Protein AF-A0A1C5P3Z6-F1 (afdb_monomer)

Foldseek 3Di:
DFKKKWKFWKWAADPNDIDIDIDIDIDDDDPVQLVCCQPPVVPDDPVVVVVVQVVVQVVQVVVRIGTDPPGTDDIGTDDDD

Nearest PDB structures (foldseek):
  6th6-assembly1_BT  TM=3.401E-01  e=2.153E-01  Thermococcus kodakarensis KOD1
  4v6u-assembly1_Bl  TM=4.191E-01  e=5.572E-01  Pyrococcus furiosus DSM 3638
  6pph-assembly1_5  TM=3.262E-01  e=8.580E+00  Human herpesvirus 8 strain GK18

Radius of gyration: 13.39 Å; Cα contacts (8 Å, |Δi|>4): 119; chains: 1; bounding box: 29×30×36 Å

Structure (mmCIF, N/CA/C/O backbone):
data_AF-A0A1C5P3Z6-F1
#
_entry.id   AF-A0A1C5P3Z6-F1
#
loop_
_atom_site.group_PDB
_atom_site.id
_atom_site.type_symbol
_atom_site.label_atom_id
_atom_site.label_alt_id
_atom_site.label_comp_id
_atom_site.label_asym_id
_atom_site.label_entity_id
_atom_site.label_seq_id
_atom_site.pdbx_PDB_ins_code
_atom_site.Cartn_x
_atom_site.Cartn_y
_atom_site.Cartn_z
_atom_site.occupancy
_atom_site.B_iso_or_equiv
_atom_site.auth_seq_id
_atom_site.auth_comp_id
_atom_site.auth_asym_id
_atom_site.auth_atom_id
_atom_site.pdbx_PDB_model_num
ATOM 1 N N . MET A 1 1 ? 14.323 8.474 -9.306 1.00 91.12 1 MET A N 1
ATOM 2 C CA . MET A 1 1 ? 13.544 8.009 -8.134 1.00 91.12 1 MET A CA 1
ATOM 3 C C . MET A 1 1 ? 12.104 8.434 -8.316 1.00 91.12 1 MET A C 1
ATOM 5 O O . MET A 1 1 ? 11.807 9.613 -8.137 1.00 91.12 1 MET A O 1
ATOM 9 N N . LYS A 1 2 ? 11.247 7.481 -8.670 1.00 95.44 2 LYS A N 1
ATOM 10 C CA . LYS A 1 2 ? 9.804 7.632 -8.833 1.00 95.44 2 LYS A CA 1
ATOM 11 C C . LYS A 1 2 ? 9.088 7.631 -7.484 1.00 95.44 2 LYS A C 1
ATOM 13 O O . LYS A 1 2 ? 9.626 7.178 -6.470 1.00 95.44 2 LYS A O 1
ATOM 18 N N . LYS A 1 3 ? 7.864 8.148 -7.492 1.00 97.31 3 LYS A N 1
ATOM 19 C CA . LYS A 1 3 ? 6.927 8.099 -6.370 1.00 97.31 3 LYS A CA 1
ATOM 20 C C . LYS A 1 3 ? 5.733 7.253 -6.781 1.00 97.31 3 LYS A C 1
ATOM 22 O O . LYS A 1 3 ? 5.162 7.504 -7.841 1.00 97.31 3 LYS A O 1
ATOM 27 N N . LEU A 1 4 ? 5.371 6.284 -5.951 1.00 97.56 4 LEU A N 1
ATOM 28 C CA . LEU A 1 4 ? 4.156 5.499 -6.126 1.00 97.56 4 LEU A CA 1
ATOM 29 C C . LEU A 1 4 ? 3.177 5.808 -4.999 1.00 97.56 4 LEU A C 1
ATOM 31 O O . LEU A 1 4 ? 3.590 5.866 -3.842 1.00 97.56 4 LEU A O 1
ATOM 35 N N . ASN A 1 5 ? 1.901 5.969 -5.333 1.00 97.88 5 ASN A N 1
ATOM 36 C CA . ASN A 1 5 ? 0.810 5.803 -4.384 1.00 97.88 5 ASN A CA 1
ATOM 37 C C . ASN A 1 5 ? 0.546 4.311 -4.217 1.00 97.88 5 ASN A C 1
ATOM 39 O O . ASN A 1 5 ? 0.424 3.584 -5.203 1.00 97.88 5 ASN A O 1
ATOM 43 N N . ILE A 1 6 ? 0.490 3.866 -2.968 1.00 98.06 6 ILE A N 1
ATOM 44 C CA . ILE A 1 6 ? 0.298 2.465 -2.611 1.00 98.06 6 ILE A CA 1
ATOM 45 C C . ILE A 1 6 ? -0.960 2.378 -1.771 1.00 98.06 6 ILE A C 1
ATOM 47 O O . ILE A 1 6 ? -1.026 3.018 -0.722 1.00 98.06 6 ILE A O 1
ATOM 51 N N . THR A 1 7 ? -1.935 1.606 -2.237 1.00 98.31 7 THR A N 1
ATOM 52 C CA . THR A 1 7 ? -3.219 1.401 -1.556 1.00 98.31 7 THR A CA 1
ATOM 53 C C . THR A 1 7 ? -3.183 0.106 -0.762 1.00 98.31 7 THR A C 1
ATOM 55 O O . THR A 1 7 ? -2.772 -0.928 -1.294 1.00 98.31 7 THR A O 1
ATOM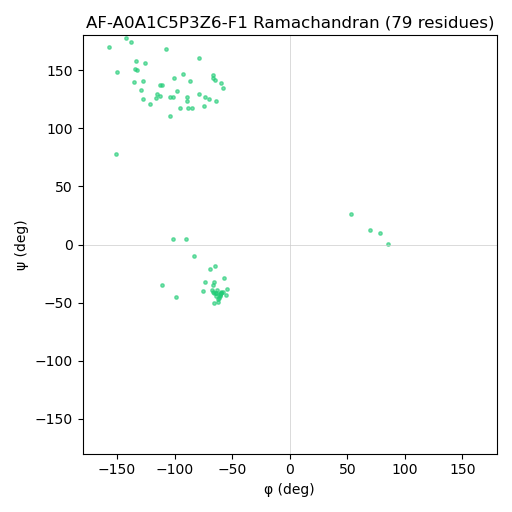 58 N N . TYR A 1 8 ? -3.611 0.156 0.496 1.00 98.31 8 TYR A N 1
ATOM 59 C CA . TYR A 1 8 ? -3.585 -0.970 1.430 1.00 98.31 8 TYR A CA 1
ATOM 60 C C . TYR A 1 8 ? -4.615 -0.790 2.546 1.00 98.31 8 TYR A C 1
ATOM 62 O O . TYR A 1 8 ? -5.195 0.288 2.699 1.00 98.31 8 TYR A O 1
ATOM 70 N N . ASP A 1 9 ? -4.830 -1.840 3.336 1.00 98.31 9 ASP A N 1
ATOM 71 C CA . ASP A 1 9 ? -5.726 -1.791 4.485 1.00 98.31 9 ASP A CA 1
ATOM 72 C C . ASP A 1 9 ? -4.989 -1.428 5.775 1.00 98.31 9 ASP A C 1
ATOM 74 O O . ASP A 1 9 ? -3.840 -1.801 6.033 1.00 98.31 9 ASP A O 1
ATOM 78 N N . THR A 1 10 ? -5.712 -0.715 6.624 1.00 97.88 10 THR A N 1
ATOM 79 C CA . THR A 1 10 ? -5.322 -0.363 7.981 1.00 97.88 10 THR A CA 1
ATOM 80 C C . THR A 1 10 ? -6.388 -0.803 8.960 1.00 97.88 10 THR A C 1
ATOM 82 O O . THR A 1 10 ? -7.549 -0.965 8.594 1.00 97.88 10 THR A O 1
ATOM 85 N N . ALA A 1 11 ? -5.988 -1.002 10.207 1.00 96.50 11 ALA A N 1
ATOM 86 C CA . ALA A 1 11 ? -6.874 -1.345 11.295 1.00 96.50 11 ALA A CA 1
ATOM 87 C C . ALA A 1 11 ? -6.681 -0.397 12.479 1.00 96.50 11 ALA A C 1
ATOM 89 O O . ALA A 1 11 ? -5.553 -0.059 12.852 1.00 96.50 11 ALA A O 1
ATOM 90 N N . GLU A 1 12 ? -7.784 -0.028 13.112 1.00 94.75 12 GLU A N 1
ATOM 91 C CA . GLU A 1 12 ? -7.820 0.736 14.355 1.00 94.75 12 GLU A CA 1
ATOM 92 C C . GLU A 1 12 ? -8.798 0.104 15.346 1.00 94.75 12 GLU A C 1
ATOM 94 O O . GLU A 1 12 ? -9.662 -0.689 14.970 1.00 94.75 12 GLU A O 1
ATOM 99 N N . ILE A 1 13 ? -8.610 0.394 16.636 1.00 88.06 13 ILE A N 1
ATOM 100 C CA . ILE A 1 13 ? -9.522 -0.063 17.685 1.00 88.06 13 ILE A CA 1
ATOM 101 C C . ILE A 1 13 ? -10.374 1.125 18.103 1.00 88.06 13 ILE A C 1
ATOM 103 O O . ILE A 1 13 ? -9.882 2.034 18.771 1.00 88.06 13 ILE A O 1
ATOM 107 N N . GLU A 1 14 ? -11.660 1.075 17.779 1.00 89.19 14 GLU A N 1
ATOM 108 C CA . GLU A 1 14 ? -12.646 2.044 18.243 1.00 89.19 14 GLU A CA 1
ATOM 109 C C . GLU A 1 14 ? -13.673 1.330 19.116 1.00 89.19 14 GLU A C 1
ATOM 111 O O . GLU A 1 14 ? -14.255 0.322 18.727 1.00 89.19 14 GLU A O 1
ATOM 116 N N . ASN A 1 15 ? -13.887 1.821 20.340 1.00 90.69 15 ASN A N 1
ATOM 117 C CA . ASN A 1 15 ? -14.865 1.259 21.284 1.00 90.69 15 ASN A CA 1
ATOM 118 C C . ASN A 1 15 ? -14.720 -0.257 21.558 1.00 90.69 15 ASN A C 1
ATOM 120 O O . ASN A 1 15 ? -15.680 -0.915 21.949 1.00 90.69 15 ASN A O 1
ATOM 124 N N . GLY A 1 16 ? -13.512 -0.805 21.398 1.00 88.38 16 GLY A N 1
ATOM 125 C CA . GLY A 1 16 ? -13.231 -2.232 21.585 1.00 88.38 16 GLY A CA 1
ATOM 126 C C . GLY A 1 16 ? -13.495 -3.102 20.351 1.00 88.38 16 GLY A C 1
ATOM 127 O O . GLY A 1 16 ? -13.240 -4.303 20.409 1.00 88.38 16 GLY A O 1
ATOM 128 N N . GLU A 1 17 ? -13.943 -2.515 19.242 1.00 91.94 17 GLU A N 1
ATOM 129 C CA . GLU A 1 17 ? -14.084 -3.182 17.950 1.00 91.94 17 GLU A CA 1
ATOM 130 C C . GLU A 1 17 ? -12.909 -2.833 17.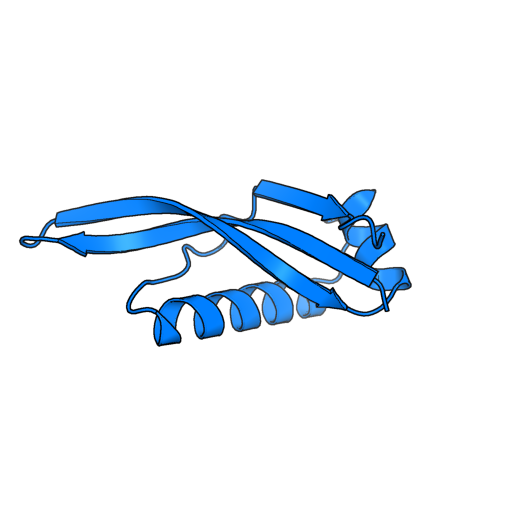034 1.00 91.94 17 GLU A C 1
ATOM 132 O O . GLU A 1 17 ? -12.390 -1.717 17.050 1.00 91.94 17 GLU A O 1
ATOM 137 N N . MET A 1 18 ? -12.467 -3.813 16.244 1.00 90.44 18 MET A N 1
ATOM 138 C CA . MET A 1 18 ? -11.461 -3.593 15.211 1.00 90.44 18 MET A CA 1
ATOM 139 C C . MET A 1 18 ? -12.157 -3.105 13.944 1.00 90.44 18 MET A C 1
ATOM 141 O O . MET A 1 18 ? -12.941 -3.844 13.348 1.00 90.44 18 MET A O 1
ATOM 145 N N . ILE A 1 19 ? -11.832 -1.891 13.521 1.00 94.69 19 ILE A N 1
ATOM 146 C CA . ILE A 1 19 ? -12.315 -1.307 12.274 1.00 94.69 19 ILE A CA 1
ATOM 147 C C . ILE A 1 19 ? -11.203 -1.427 11.244 1.00 94.69 19 ILE A C 1
ATOM 149 O O . ILE A 1 19 ? -10.075 -1.021 11.511 1.00 94.69 19 ILE A O 1
ATOM 153 N N . VAL A 1 20 ? -11.517 -2.009 10.085 1.00 96.19 20 VAL A N 1
ATOM 154 C CA . VAL A 1 20 ? -10.599 -2.100 8.944 1.00 96.19 20 VAL A CA 1
ATOM 155 C C . VAL A 1 20 ? -11.025 -1.083 7.893 1.00 96.19 20 VAL A C 1
ATOM 157 O O . VAL A 1 20 ? -12.184 -1.075 7.475 1.00 96.19 20 VAL A O 1
ATOM 160 N N . GLY A 1 21 ? -10.090 -0.240 7.467 1.00 96.25 21 GLY A N 1
ATOM 161 C CA . GLY A 1 21 ? -10.298 0.793 6.459 1.00 96.25 21 GLY A CA 1
ATOM 162 C C . GLY A 1 21 ? -9.175 0.809 5.430 1.00 96.25 21 GLY A C 1
ATOM 163 O O . GLY A 1 21 ? -8.035 0.464 5.735 1.00 96.25 21 GLY A O 1
ATOM 164 N N . GLU A 1 22 ? -9.491 1.234 4.212 1.00 97.88 22 GLU A N 1
ATOM 165 C CA . GLU A 1 22 ? -8.510 1.388 3.139 1.00 97.88 22 GLU A CA 1
ATOM 166 C C . GLU A 1 22 ? -7.851 2.771 3.213 1.00 97.88 22 GLU A C 1
ATOM 168 O O . GLU A 1 22 ? -8.514 3.776 3.473 1.00 97.88 22 GLU A O 1
ATOM 173 N N . THR A 1 23 ? -6.547 2.830 2.959 1.00 97.31 23 THR A N 1
ATOM 174 C CA . THR A 1 23 ? -5.788 4.081 2.862 1.00 97.31 23 THR A CA 1
ATOM 175 C C . THR A 1 23 ? -4.808 4.033 1.692 1.00 97.31 23 THR A C 1
ATOM 177 O O . THR A 1 23 ? -4.627 2.996 1.049 1.00 97.31 23 THR A O 1
ATOM 180 N N . CYS A 1 24 ? -4.142 5.158 1.429 1.00 96.94 24 CYS A N 1
ATOM 181 C CA . CYS A 1 24 ? -3.005 5.205 0.522 1.00 96.94 24 CYS A CA 1
ATOM 182 C C . CYS A 1 24 ? -1.828 5.983 1.118 1.00 96.94 24 CYS A C 1
ATOM 184 O O . CYS A 1 24 ? -2.011 6.930 1.885 1.00 96.94 24 CYS A O 1
ATOM 186 N N . SER A 1 25 ? -0.613 5.603 0.725 1.00 97.00 25 SER A N 1
ATOM 187 C CA . SER A 1 25 ? 0.612 6.322 1.080 1.00 97.00 25 SER A CA 1
ATOM 188 C C . SER A 1 25 ? 1.522 6.489 -0.130 1.00 97.00 25 SER A C 1
ATOM 190 O O . SER A 1 25 ? 1.667 5.575 -0.946 1.00 97.00 25 SER A O 1
ATOM 192 N N . THR A 1 26 ? 2.142 7.664 -0.250 1.00 97.38 26 THR A N 1
ATOM 193 C CA . THR A 1 26 ? 3.115 7.948 -1.306 1.00 97.38 26 THR A CA 1
ATOM 194 C C . THR A 1 26 ? 4.513 7.537 -0.857 1.00 97.38 26 THR A C 1
ATOM 196 O O . THR A 1 26 ? 5.087 8.128 0.059 1.00 97.38 26 THR A O 1
ATOM 199 N N . VAL A 1 27 ? 5.117 6.582 -1.561 1.00 96.56 27 VAL A N 1
ATOM 200 C CA . VAL A 1 27 ? 6.479 6.110 -1.294 1.00 96.56 27 VAL A CA 1
ATOM 201 C C . VAL A 1 27 ? 7.402 6.490 -2.443 1.00 96.56 27 VAL A C 1
ATOM 203 O O . VAL A 1 27 ? 7.139 6.195 -3.609 1.00 96.56 27 VAL A O 1
ATOM 206 N N . LYS A 1 28 ? 8.524 7.135 -2.110 1.00 95.62 28 LYS A N 1
ATOM 207 C CA . LYS A 1 28 ? 9.602 7.425 -3.060 1.00 95.62 28 LYS A CA 1
ATOM 208 C C . LYS A 1 28 ? 10.590 6.260 -3.075 1.00 95.62 28 LYS A C 1
ATOM 210 O O . LYS A 1 28 ? 11.165 5.935 -2.041 1.00 95.62 28 LYS A O 1
ATOM 215 N N . MET A 1 29 ? 10.835 5.675 -4.242 1.00 94.69 29 MET A N 1
ATOM 216 C CA . MET A 1 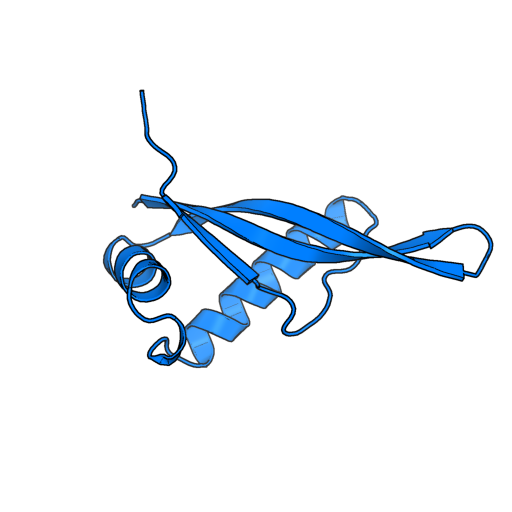29 ? 11.671 4.479 -4.383 1.00 94.69 29 MET A CA 1
ATOM 217 C C . MET A 1 29 ? 12.537 4.519 -5.649 1.00 94.69 29 MET A C 1
ATOM 219 O O . MET A 1 29 ? 12.526 5.493 -6.411 1.00 94.69 29 MET A O 1
ATOM 223 N N . GLN A 1 30 ? 13.366 3.491 -5.837 1.00 95.19 30 GLN A N 1
ATOM 224 C CA . GLN A 1 30 ? 14.192 3.351 -7.035 1.00 95.19 30 GLN A CA 1
ATOM 225 C C . GLN A 1 30 ? 13.324 3.114 -8.272 1.00 95.19 30 GLN A C 1
ATOM 227 O O . GLN A 1 30 ? 12.301 2.443 -8.195 1.00 95.19 30 GLN A O 1
ATOM 232 N N . ASP A 1 31 ? 13.759 3.639 -9.418 1.00 95.38 31 ASP A N 1
ATOM 233 C CA . ASP A 1 31 ? 12.959 3.592 -10.648 1.00 95.38 31 ASP A CA 1
ATOM 234 C C . ASP A 1 31 ? 12.737 2.151 -11.109 1.00 95.38 31 ASP A C 1
ATOM 236 O O . ASP A 1 31 ? 11.614 1.798 -11.436 1.00 95.38 31 ASP A O 1
ATOM 240 N N . ALA A 1 32 ? 13.764 1.298 -11.037 1.00 93.88 32 ALA A N 1
ATOM 241 C CA . ALA A 1 32 ? 13.651 -0.117 -11.393 1.00 93.88 32 ALA A CA 1
ATOM 242 C C . ALA A 1 32 ? 12.621 -0.865 -10.528 1.00 93.88 32 ALA A C 1
ATOM 244 O O . ALA A 1 32 ? 11.788 -1.590 -11.065 1.00 93.88 32 ALA A O 1
ATOM 245 N N . LEU A 1 33 ? 12.639 -0.638 -9.209 1.00 94.25 33 LEU A N 1
ATOM 246 C CA . LEU A 1 33 ? 11.664 -1.227 -8.289 1.00 94.25 33 LEU A CA 1
ATOM 247 C C . LEU A 1 33 ? 10.251 -0.689 -8.551 1.00 94.25 33 LEU A C 1
ATOM 249 O O . LEU A 1 33 ? 9.295 -1.456 -8.568 1.00 94.25 33 LEU A O 1
ATOM 253 N N . ALA A 1 34 ? 10.117 0.616 -8.806 1.00 95.50 34 ALA A N 1
ATOM 254 C CA . ALA A 1 34 ? 8.828 1.218 -9.123 1.00 95.50 34 ALA A CA 1
ATOM 255 C C . ALA A 1 34 ? 8.220 0.629 -10.407 1.00 95.50 34 ALA A C 1
ATOM 257 O O . ALA A 1 34 ? 7.045 0.279 -10.412 1.00 95.50 34 ALA A O 1
ATOM 258 N N . GLU A 1 35 ? 9.010 0.484 -11.476 1.00 95.25 35 GLU A N 1
ATOM 259 C CA . GLU A 1 35 ? 8.540 -0.144 -12.719 1.00 95.25 35 GLU A CA 1
ATOM 260 C C . GLU A 1 35 ? 8.159 -1.608 -12.502 1.00 95.25 35 GLU A C 1
ATOM 262 O O . GLU A 1 35 ? 7.152 -2.069 -13.034 1.00 95.25 35 GLU A O 1
ATOM 267 N N . GLN A 1 36 ? 8.932 -2.338 -11.693 1.00 94.94 36 GLN A N 1
ATOM 268 C CA . GLN A 1 36 ? 8.631 -3.731 -11.383 1.00 94.94 36 GLN A CA 1
ATOM 269 C C . GLN A 1 36 ? 7.287 -3.866 -10.658 1.00 94.94 36 GLN A C 1
ATOM 271 O O . GLN A 1 36 ? 6.455 -4.669 -11.071 1.00 94.94 36 GLN A O 1
ATOM 276 N N . LEU A 1 37 ? 7.038 -3.041 -9.637 1.00 95.00 37 LEU A N 1
ATOM 277 C CA . LEU A 1 37 ? 5.770 -3.032 -8.903 1.00 95.00 37 LEU A CA 1
ATOM 278 C C . LEU A 1 37 ? 4.582 -2.586 -9.768 1.00 95.00 37 LEU A C 1
ATOM 280 O O . LEU A 1 37 ? 3.473 -3.068 -9.566 1.00 95.00 37 LEU A O 1
ATOM 284 N N . LEU A 1 38 ? 4.792 -1.692 -10.738 1.00 95.81 38 LEU A N 1
ATOM 285 C CA . LEU A 1 38 ? 3.735 -1.252 -11.654 1.00 95.81 38 LEU A CA 1
ATOM 286 C C . LEU A 1 38 ? 3.359 -2.316 -12.698 1.00 95.81 38 LEU A C 1
ATOM 288 O O . LEU A 1 38 ? 2.207 -2.363 -13.126 1.00 95.81 38 LEU A O 1
ATOM 292 N N . HIS A 1 39 ? 4.314 -3.141 -13.136 1.00 94.62 39 HIS A N 1
ATOM 293 C CA . HIS A 1 39 ? 4.108 -4.097 -14.227 1.00 94.62 39 HIS A CA 1
ATOM 294 C C . HIS A 1 39 ? 3.826 -5.527 -13.762 1.00 94.62 39 HIS A C 1
ATOM 296 O O . HIS A 1 39 ? 2.934 -6.174 -14.308 1.00 94.62 39 HIS A O 1
ATOM 302 N N . ASP A 1 40 ? 4.592 -6.026 -12.793 1.00 92.88 40 ASP A N 1
ATOM 303 C CA . ASP A 1 40 ? 4.473 -7.388 -12.276 1.00 92.88 40 ASP A CA 1
ATOM 304 C C . ASP A 1 40 ? 4.911 -7.447 -10.800 1.00 92.88 40 ASP A C 1
ATOM 306 O O . ASP A 1 40 ? 6.024 -7.902 -10.493 1.00 92.88 40 ASP A O 1
ATOM 310 N N . PRO A 1 41 ? 4.046 -7.002 -9.864 1.00 87.69 41 PRO A N 1
ATOM 311 C CA . PRO A 1 41 ? 4.349 -7.040 -8.436 1.00 87.69 41 PRO A CA 1
ATOM 312 C C . PRO A 1 41 ? 4.683 -8.450 -7.927 1.00 87.69 41 PRO A C 1
ATOM 314 O O . PRO A 1 41 ? 5.462 -8.592 -6.988 1.00 87.69 41 PRO A O 1
ATOM 317 N N . GLY A 1 42 ? 4.140 -9.500 -8.559 1.00 86.00 42 GLY A N 1
ATOM 318 C CA . GLY A 1 42 ? 4.392 -10.893 -8.181 1.00 86.00 42 GLY A CA 1
ATOM 319 C C . GLY A 1 42 ? 5.822 -11.361 -8.466 1.00 86.00 42 GLY A C 1
ATOM 320 O O . GLY A 1 42 ? 6.293 -12.307 -7.838 1.00 86.00 42 GLY A O 1
ATOM 321 N N . SER A 1 43 ? 6.530 -10.686 -9.376 1.00 88.06 43 SER A N 1
ATOM 322 C CA . SER A 1 43 ? 7.952 -10.928 -9.652 1.00 88.06 43 SER A CA 1
ATOM 323 C C . SER A 1 43 ? 8.900 -10.215 -8.685 1.00 88.06 43 SER A C 1
ATOM 325 O O . SER A 1 43 ? 10.112 -10.451 -8.734 1.00 88.06 43 SER A O 1
ATOM 327 N N . CYS A 1 44 ? 8.380 -9.313 -7.846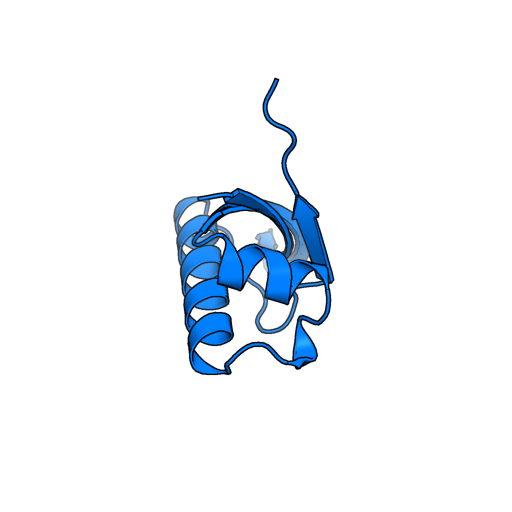 1.00 88.38 44 CYS A N 1
ATOM 328 C CA . CYS A 1 44 ? 9.190 -8.522 -6.933 1.00 88.38 44 CYS A CA 1
ATOM 329 C C . CYS A 1 44 ? 9.872 -9.421 -5.896 1.00 88.38 44 CYS A C 1
ATOM 331 O O . CYS A 1 44 ? 9.301 -10.396 -5.403 1.00 88.38 44 CYS A O 1
ATOM 333 N N . GLY A 1 45 ? 11.119 -9.093 -5.553 1.00 88.19 4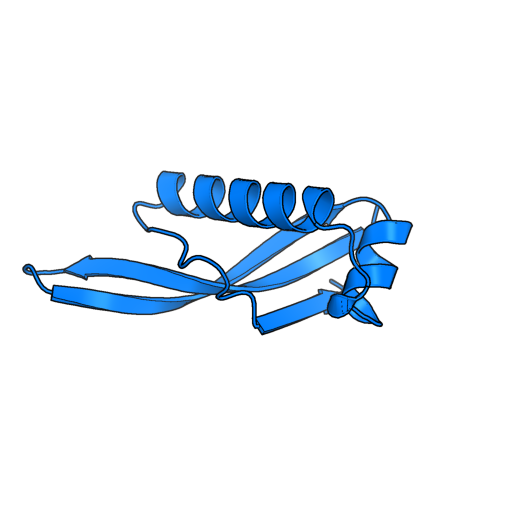5 GLY A N 1
ATOM 334 C CA . GLY A 1 45 ? 11.869 -9.840 -4.552 1.00 88.19 45 GLY A CA 1
ATOM 335 C C . GLY A 1 45 ? 11.153 -9.829 -3.200 1.00 88.19 45 GLY A C 1
ATOM 336 O O . GLY A 1 45 ? 10.669 -8.791 -2.752 1.00 88.19 45 GLY A O 1
ATOM 337 N N . VAL A 1 46 ? 11.139 -10.974 -2.511 1.00 87.56 46 VAL A N 1
ATOM 338 C CA . VAL A 1 46 ? 10.515 -11.109 -1.178 1.00 87.56 46 VAL A CA 1
ATOM 339 C C . VAL A 1 46 ? 11.073 -10.079 -0.190 1.00 87.56 46 VAL A C 1
ATOM 341 O O . VAL A 1 46 ? 10.328 -9.513 0.599 1.00 87.56 46 VAL A O 1
ATOM 344 N N . ILE A 1 47 ? 12.379 -9.798 -0.259 1.00 87.88 47 ILE A N 1
ATOM 345 C CA . ILE A 1 47 ? 13.040 -8.808 0.603 1.00 87.88 47 ILE A CA 1
ATOM 346 C C . ILE A 1 47 ? 12.501 -7.395 0.340 1.00 87.88 47 ILE A C 1
ATOM 348 O O . ILE A 1 47 ? 12.254 -6.653 1.288 1.00 87.88 47 ILE A O 1
ATOM 352 N N . ASP A 1 48 ? 12.293 -7.027 -0.925 1.00 91.06 48 ASP A N 1
ATOM 353 C CA . ASP A 1 48 ? 11.792 -5.700 -1.293 1.00 91.06 48 ASP A CA 1
ATOM 354 C C . ASP A 1 48 ? 10.350 -5.504 -0.815 1.00 91.06 48 ASP A C 1
ATOM 356 O O . ASP A 1 48 ? 10.022 -4.460 -0.250 1.00 91.06 48 ASP A O 1
ATOM 360 N N . MET A 1 49 ? 9.516 -6.539 -0.950 1.00 92.94 49 MET A N 1
ATOM 361 C CA . MET A 1 49 ? 8.138 -6.527 -0.454 1.00 92.94 49 MET A CA 1
ATOM 362 C C . MET A 1 49 ? 8.076 -6.414 1.072 1.00 92.94 49 MET A C 1
ATOM 364 O O . MET A 1 49 ? 7.332 -5.586 1.592 1.00 92.94 49 MET A O 1
ATOM 368 N N . VAL A 1 50 ? 8.908 -7.173 1.795 1.00 93.44 50 VAL A N 1
ATOM 369 C CA . VAL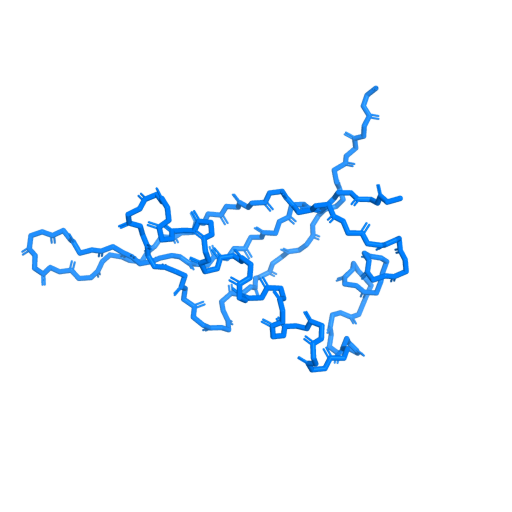 A 1 50 ? 8.991 -7.096 3.263 1.00 93.44 50 VAL A CA 1
ATOM 370 C C . VAL A 1 50 ? 9.411 -5.700 3.723 1.00 93.44 50 VAL A C 1
ATOM 372 O O . VAL A 1 50 ? 8.822 -5.155 4.653 1.00 93.44 50 VAL A O 1
ATOM 375 N N . HIS A 1 51 ? 10.407 -5.086 3.077 1.00 94.38 51 HIS A N 1
ATOM 376 C CA . HIS A 1 51 ? 10.816 -3.723 3.424 1.00 94.38 51 HIS A CA 1
ATOM 377 C C . HIS A 1 51 ? 9.737 -2.686 3.111 1.00 94.38 51 HIS A C 1
ATOM 379 O O . HIS A 1 51 ? 9.599 -1.710 3.851 1.00 94.38 51 HIS A O 1
ATOM 385 N N . LEU A 1 52 ? 8.974 -2.888 2.037 1.00 95.50 52 LEU A N 1
ATOM 386 C CA . LEU A 1 52 ? 7.866 -2.012 1.701 1.00 95.50 52 LEU A CA 1
ATOM 387 C C . LEU A 1 52 ? 6.754 -2.087 2.755 1.00 95.50 52 LEU A C 1
ATOM 389 O O . LEU A 1 52 ? 6.346 -1.050 3.270 1.00 95.50 52 LEU A O 1
ATOM 393 N N . GLU A 1 53 ? 6.303 -3.288 3.119 1.00 96.19 53 GLU A N 1
ATOM 394 C CA . GLU A 1 53 ? 5.299 -3.465 4.177 1.00 96.19 53 GLU A CA 1
ATOM 395 C C . GLU A 1 53 ? 5.794 -2.912 5.519 1.00 96.19 53 GLU A C 1
ATOM 397 O O . GLU A 1 53 ? 5.059 -2.206 6.207 1.00 96.19 53 GLU A O 1
ATOM 402 N N . PHE A 1 54 ? 7.071 -3.126 5.854 1.00 96.50 54 PHE A N 1
ATOM 403 C CA . PHE A 1 54 ? 7.682 -2.566 7.059 1.00 96.50 54 PHE A CA 1
ATOM 404 C C . PHE A 1 54 ? 7.642 -1.032 7.073 1.00 96.50 54 PHE A C 1
ATOM 406 O O . PHE A 1 54 ? 7.346 -0.425 8.105 1.00 96.50 54 PHE A O 1
ATOM 413 N N . LEU A 1 55 ? 7.907 -0.385 5.935 1.00 96.81 55 LEU A N 1
ATOM 414 C CA . LEU A 1 55 ? 7.787 1.066 5.803 1.00 96.81 55 LEU A CA 1
ATOM 415 C C . LEU A 1 55 ? 6.343 1.531 6.037 1.00 96.81 55 LEU A C 1
ATOM 417 O O . LEU A 1 55 ? 6.126 2.454 6.824 1.00 96.81 55 LEU A O 1
ATOM 421 N N . LEU A 1 56 ? 5.366 0.895 5.382 1.00 97.75 56 LEU A N 1
ATOM 422 C CA . LEU A 1 56 ? 3.947 1.237 5.530 1.00 97.75 56 LEU A CA 1
ATOM 423 C C . LEU A 1 56 ? 3.486 1.052 6.979 1.00 97.75 56 LEU A C 1
ATOM 425 O O . LEU A 1 56 ? 2.855 1.937 7.549 1.00 97.75 56 LEU A O 1
ATOM 429 N N . GLN A 1 57 ? 3.904 -0.034 7.627 1.00 97.44 57 GLN A N 1
ATOM 430 C CA . GLN A 1 57 ? 3.639 -0.279 9.039 1.00 97.44 57 GLN A CA 1
ATOM 431 C C . GLN A 1 57 ? 4.129 0.867 9.935 1.00 97.44 57 GLN A C 1
ATOM 433 O O . GLN A 1 57 ? 3.395 1.305 10.820 1.00 97.44 57 GLN A O 1
ATOM 438 N N . HIS A 1 58 ? 5.332 1.398 9.699 1.00 96.69 58 HIS A N 1
ATOM 439 C CA . HIS A 1 58 ? 5.849 2.532 10.474 1.00 96.69 58 HIS A CA 1
ATOM 440 C C . HIS A 1 58 ? 5.063 3.818 10.214 1.00 96.69 58 HIS A C 1
ATOM 442 O O . HIS A 1 58 ? 4.795 4.566 11.154 1.00 96.69 58 HIS A O 1
ATOM 448 N N . VAL A 1 59 ? 4.664 4.065 8.963 1.00 96.06 59 VAL A N 1
ATOM 449 C CA . VAL A 1 59 ? 3.823 5.216 8.602 1.00 96.06 59 VAL A CA 1
ATOM 450 C C . VAL A 1 59 ? 2.489 5.181 9.351 1.00 96.06 59 VAL A C 1
ATOM 452 O O . VAL A 1 59 ? 2.050 6.217 9.853 1.00 96.06 59 VAL A O 1
ATOM 455 N N . GLU A 1 60 ? 1.868 4.008 9.475 1.00 97.00 60 GLU A N 1
ATOM 456 C CA . GLU A 1 60 ? 0.584 3.855 10.166 1.00 97.00 60 G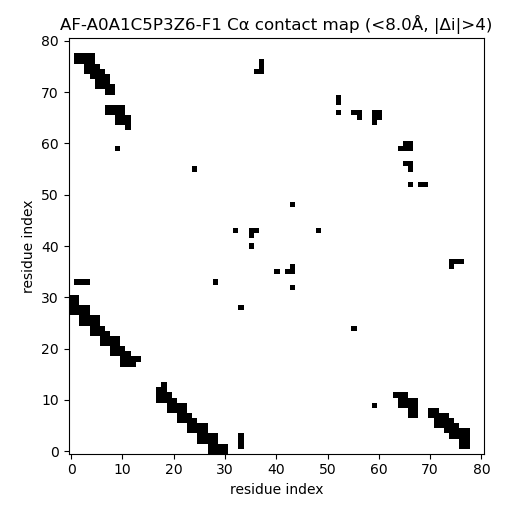LU A CA 1
ATOM 457 C C . GLU A 1 60 ? 0.708 3.919 11.687 1.00 97.00 60 GLU A C 1
ATOM 459 O O . GLU A 1 60 ? -0.093 4.594 12.337 1.00 97.00 60 GLU A O 1
ATOM 464 N N . ILE A 1 61 ? 1.752 3.310 12.261 1.00 95.44 61 ILE A N 1
ATOM 465 C CA . ILE A 1 61 ? 2.011 3.371 13.707 1.00 95.44 61 ILE A CA 1
ATOM 466 C C . ILE A 1 61 ? 2.161 4.825 14.170 1.00 95.44 61 ILE A C 1
ATOM 468 O O . ILE A 1 61 ? 1.615 5.199 15.208 1.00 95.44 61 ILE A O 1
ATOM 472 N N . LEU A 1 62 ? 2.852 5.665 13.391 1.00 95.31 62 LEU A N 1
ATOM 473 C CA . LEU A 1 62 ? 3.000 7.094 13.695 1.00 95.31 62 LEU A CA 1
ATOM 474 C C . LEU A 1 62 ? 1.674 7.869 13.641 1.00 95.31 62 LEU A C 1
ATOM 476 O O . LEU A 1 62 ? 1.579 8.951 14.215 1.00 95.31 62 LEU A O 1
ATOM 480 N N . GLN A 1 63 ? 0.655 7.318 12.983 1.00 93.38 63 GLN A N 1
ATOM 481 C CA . GLN A 1 63 ? -0.690 7.883 12.875 1.00 93.38 63 GLN A CA 1
ATOM 482 C C . GLN A 1 63 ? -1.693 7.217 13.830 1.00 93.38 63 GLN A C 1
ATOM 484 O O . GLN A 1 63 ? -2.876 7.538 13.788 1.00 93.38 63 GLN A O 1
ATOM 489 N N . GLY A 1 64 ? -1.237 6.305 14.698 1.00 93.00 64 GLY A N 1
ATOM 490 C CA . GLY A 1 64 ? -2.092 5.593 15.651 1.00 93.00 64 GLY A CA 1
ATOM 491 C C . GLY A 1 64 ? -2.900 4.438 15.051 1.00 93.00 64 GLY A C 1
ATOM 492 O O . GLY A 1 64 ? -3.755 3.885 15.738 1.00 93.00 64 GLY A O 1
ATOM 493 N N . ARG A 1 65 ? -2.616 4.045 13.805 1.00 95.44 65 ARG A N 1
ATOM 494 C CA . ARG A 1 65 ? -3.257 2.921 13.109 1.00 95.44 65 ARG A CA 1
ATOM 495 C C . ARG A 1 65 ? -2.298 1.736 12.995 1.00 95.44 65 ARG A C 1
ATOM 497 O O . ARG A 1 65 ? -1.099 1.846 13.256 1.00 95.44 65 ARG A O 1
ATOM 504 N N . ARG A 1 66 ? -2.811 0.574 12.599 1.00 95.44 66 ARG A N 1
ATOM 505 C CA . ARG A 1 66 ? -1.999 -0.585 12.208 1.00 95.44 66 ARG A CA 1
ATOM 506 C C . ARG A 1 66 ? -2.130 -0.842 10.721 1.00 95.44 66 ARG A C 1
ATOM 508 O O . ARG A 1 66 ? -3.233 -0.829 10.202 1.00 95.44 66 ARG A O 1
ATOM 515 N N . PHE A 1 67 ? -1.020 -1.138 10.061 1.00 97.44 67 PHE A N 1
ATOM 516 C CA . PHE A 1 67 ? -1.038 -1.772 8.746 1.00 97.44 67 PHE A CA 1
ATOM 517 C C . PHE A 1 67 ? -1.599 -3.200 8.853 1.00 97.44 67 PHE A C 1
ATOM 519 O O . PHE A 1 67 ? -1.349 -3.879 9.853 1.00 97.44 67 PHE A O 1
ATOM 526 N N . VAL A 1 68 ? -2.358 -3.642 7.848 1.00 97.00 68 VAL A N 1
ATOM 527 C CA . VAL A 1 68 ? -2.829 -5.029 7.729 1.00 97.00 68 VAL A CA 1
ATOM 528 C C . VAL A 1 68 ? -1.873 -5.802 6.820 1.00 97.00 68 VAL A C 1
ATOM 530 O O . VAL A 1 68 ? -1.743 -5.479 5.641 1.00 97.00 68 VAL A O 1
ATOM 533 N N . ASP A 1 69 ? -1.211 -6.827 7.355 1.00 94.06 69 ASP A N 1
ATOM 534 C CA . ASP A 1 69 ? -0.208 -7.612 6.620 1.00 94.06 69 ASP A CA 1
ATOM 535 C C . ASP A 1 69 ? -0.786 -8.241 5.340 1.00 94.06 69 ASP A C 1
ATOM 537 O O . ASP A 1 69 ? -1.886 -8.801 5.352 1.00 94.06 69 ASP A O 1
ATOM 541 N N . GLY A 1 70 ? -0.052 -8.148 4.224 1.00 93.06 70 GLY A N 1
ATOM 542 C CA . GLY A 1 70 ? -0.482 -8.682 2.928 1.00 93.06 70 GLY A CA 1
ATOM 543 C C . GLY A 1 70 ? -1.657 -7.943 2.277 1.00 93.06 70 GLY A C 1
ATOM 544 O O . GLY A 1 70 ? -2.240 -8.459 1.324 1.00 93.06 70 GLY A O 1
ATOM 545 N N . SER A 1 71 ? -2.025 -6.755 2.769 1.00 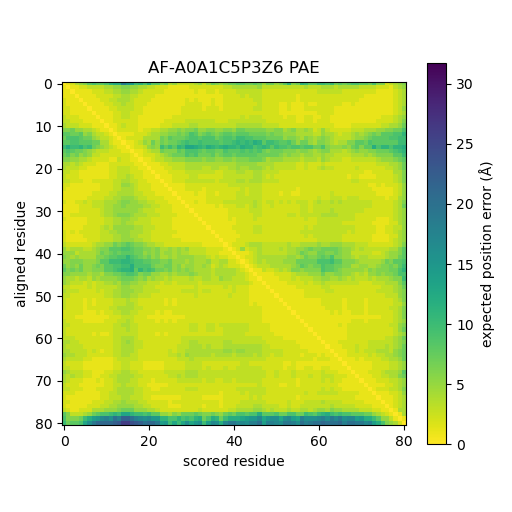96.38 71 SER A N 1
ATOM 546 C CA . SER A 1 71 ? -3.185 -6.001 2.271 1.00 96.38 71 SER A CA 1
ATOM 547 C C . SER A 1 71 ? -2.888 -5.029 1.132 1.00 96.38 71 SER A C 1
ATOM 549 O O . SER A 1 71 ? -3.783 -4.286 0.738 1.00 96.38 71 SER A O 1
ATOM 551 N N . ILE A 1 72 ? -1.664 -4.987 0.593 1.00 97.00 72 ILE A N 1
ATOM 552 C CA . ILE A 1 72 ? -1.360 -4.094 -0.533 1.00 97.00 72 ILE A CA 1
ATOM 553 C C . ILE A 1 72 ? -2.189 -4.509 -1.755 1.00 97.00 72 ILE A C 1
ATOM 555 O O . ILE A 1 72 ? -2.115 -5.646 -2.216 1.00 97.00 72 ILE A O 1
ATOM 559 N N . LYS A 1 73 ? -2.967 -3.565 -2.294 1.00 96.00 73 LYS A N 1
ATOM 560 C CA . LYS A 1 73 ? -3.932 -3.809 -3.378 1.00 96.00 73 LYS A CA 1
ATOM 561 C C . LYS A 1 73 ? -3.540 -3.163 -4.695 1.00 96.00 73 LYS A C 1
ATOM 563 O O . LYS A 1 73 ? -3.859 -3.696 -5.756 1.00 96.00 73 LYS A O 1
ATOM 568 N N . HIS A 1 74 ? -2.918 -1.986 -4.643 1.00 96.94 74 HIS A N 1
ATOM 569 C CA . HIS A 1 74 ? -2.676 -1.189 -5.840 1.00 96.94 74 HIS A CA 1
ATOM 570 C C . HIS A 1 74 ? -1.410 -0.339 -5.745 1.00 96.94 74 HIS A C 1
ATOM 572 O O . HIS A 1 74 ? -1.051 0.136 -4.668 1.00 96.94 74 HIS A O 1
ATOM 578 N N . TYR A 1 75 ? -0.789 -0.127 -6.906 1.00 97.19 75 TYR A N 1
ATOM 579 C CA . TYR A 1 75 ? 0.362 0.740 -7.120 1.00 97.19 75 TYR A CA 1
ATOM 580 C C . TYR A 1 75 ? 0.042 1.700 -8.261 1.00 97.19 75 TYR A C 1
ATOM 582 O O . TYR A 1 75 ? -0.273 1.265 -9.367 1.00 97.19 75 TYR A O 1
ATOM 590 N N . GLU A 1 76 ? 0.172 2.998 -8.015 1.00 97.31 76 GLU A N 1
ATOM 591 C CA . GLU A 1 76 ? -0.076 4.033 -9.015 1.00 97.31 76 GLU A CA 1
ATOM 592 C C . GLU A 1 76 ? 1.102 5.006 -9.081 1.00 97.31 76 GLU A C 1
ATOM 594 O O . GLU A 1 76 ? 1.585 5.491 -8.059 1.00 97.31 76 GLU A O 1
ATOM 599 N N . LEU A 1 77 ? 1.575 5.319 -10.290 1.00 97.38 77 LEU A N 1
ATOM 600 C CA . LEU A 1 77 ? 2.625 6.316 -10.482 1.00 97.38 77 LEU A CA 1
ATOM 601 C C . LEU A 1 77 ? 2.090 7.721 -10.188 1.00 97.38 77 LEU A C 1
ATOM 603 O O . LEU A 1 77 ? 1.155 8.185 -10.839 1.00 97.38 77 LEU A O 1
ATOM 607 N N . VAL A 1 78 ? 2.751 8.440 -9.283 1.00 96.25 78 VAL A N 1
ATOM 608 C CA . VAL A 1 78 ? 2.462 9.860 -9.061 1.00 96.25 78 VAL A CA 1
ATOM 609 C C . VAL A 1 78 ? 3.031 10.663 -10.228 1.00 96.25 78 VAL A C 1
ATOM 611 O O . VAL A 1 78 ? 4.240 10.646 -10.470 1.00 96.25 78 VAL A O 1
ATOM 614 N N . LYS A 1 79 ? 2.162 11.366 -10.957 1.00 89.00 79 LYS A N 1
ATOM 615 C CA . LYS A 1 79 ? 2.574 12.323 -11.991 1.00 89.00 79 LYS A CA 1
ATOM 616 C C . LYS A 1 79 ? 3.134 13.566 -11.298 1.00 89.00 79 LYS A C 1
ATOM 618 O O . LYS A 1 79 ? 2.487 14.106 -10.407 1.00 89.00 79 LYS A O 1
ATOM 623 N N . GLU A 1 80 ? 4.346 13.971 -11.660 1.00 75.69 80 GLU A N 1
ATOM 624 C CA . GLU A 1 80 ? 4.914 15.245 -11.208 1.00 75.69 80 GLU A CA 1
ATOM 625 C C . GLU A 1 80 ? 4.506 16.331 -12.217 1.00 75.69 80 GLU A C 1
ATOM 627 O O . GLU A 1 80 ? 4.687 16.128 -13.420 1.00 75.69 80 GLU A O 1
ATOM 632 N N . ASP A 1 81 ? 3.902 17.416 -11.7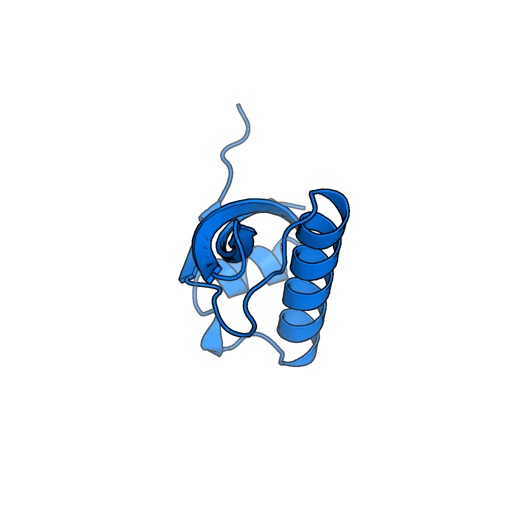19 1.00 62.25 81 ASP A N 1
ATOM 633 C CA . ASP A 1 81 ? 3.530 18.618 -12.486 1.00 62.25 81 ASP A CA 1
ATOM 634 C C . ASP A 1 81 ? 4.740 19.532 -12.756 1.00 62.25 81 ASP A C 1
ATOM 636 O O . ASP A 1 81 ? 5.623 19.637 -11.868 1.00 62.25 81 ASP A O 1
#

Mean predicted aligned error: 3.3 Å

Solvent-accessible surface area (backbone atoms only — not comparable to full-atom values): 4711 Å² total; per-residue (Å²): 112,45,42,31,38,38,31,32,37,30,37,39,78,56,99,87,40,81,46,77,47,79,50,72,49,78,47,78,42,53,50,70,59,51,53,39,49,64,74,44,53,87,75,52,54,68,68,59,53,51,54,50,52,54,50,49,34,52,60,26,49,79,70,74,33,36,54,43,88,90,37,72,75,47,66,41,80,59,81,84,132

Secondary structure (DSSP, 8-state):
-EEEEEEEEEEEEETTEEEEEEEEEEEEE-HHHHHHHHH-GGGS-HHHHHHHHHHHHHHHHTTT-EEPTT---EEEEPPP-

Sequence (81 aa):
MKKLNITYDTAEIENGEMIVGETCSTVKMQDALAEQLLHDPGSCGVIDMVHLEFLLQHVEILQGRRFVDGSIKHYELVKED

pLDDT: mean 93.95, std 5.18, range [62.25, 98.31]